Protein AF-A0A8U8BU74-F1 (afdb_monomer_lite)

Foldseek 3Di:
DDDDDDDPDPDPPPPPDPPDPDDDDDDPPVCVVVVVVDDDPADDDDDDPDPPDPVNDDAADPPHDPDQKDQDADSNRHFQWDFDQDPNDTFTWHARMDGDPCVPPDQPDDPDDDDTGTDDPPPDD

Secondary structure (DSSP, 8-state):
-------------------PPPP----SGGGHHHHTTSPPSSPPP---SSSS-TT---PPPSSPP--SEEEPPPTTSS--EEEEEETTEEEEEE--EEE-SSSSTT------SSS-EE-PPP---

Radius of gyration: 35.86 Å; chains: 1; bounding box: 50×33×124 Å

Sequence (125 aa):
TGGGPEGMGIFGIFLGSPQTPPRYEESTAEFGFVERLLPPSRIPDPPHPKYPTPSGWSPPADPPPDLPYLVRRSRLHNLPVCAGLRQGRRLPELRRIHGDIWVSGGLRGGSGGLGGLLLTPPLCP

pLDDT: mean 73.24, std 18.2, range [29.38, 89.69]

InterPro domains:
  IPR007740 Large ribosomal subunit protein mL49 [PTHR13477] (22-102)

Organism: Geospiza parvula (NCBI:txid87175)

Structure (mmCIF, N/CA/C/O backbone):
data_AF-A0A8U8BU74-F1
#
_entry.id   AF-A0A8U8BU74-F1
#
loop_
_atom_site.group_PDB
_atom_site.id
_atom_site.type_symbol
_atom_site.label_atom_id
_atom_site.label_alt_id
_atom_site.label_comp_id
_atom_site.label_asym_id
_atom_site.label_entity_id
_atom_site.label_seq_id
_atom_site.pdbx_PDB_ins_code
_atom_site.Cartn_x
_atom_site.Cartn_y
_atom_site.Cartn_z
_atom_site.occupancy
_atom_site.B_iso_or_equiv
_atom_site.auth_seq_id
_atom_site.auth_comp_id
_atom_site.auth_asym_id
_atom_site.auth_atom_id
_atom_site.pdbx_PDB_model_num
ATOM 1 N N . THR A 1 1 ? -7.415 12.095 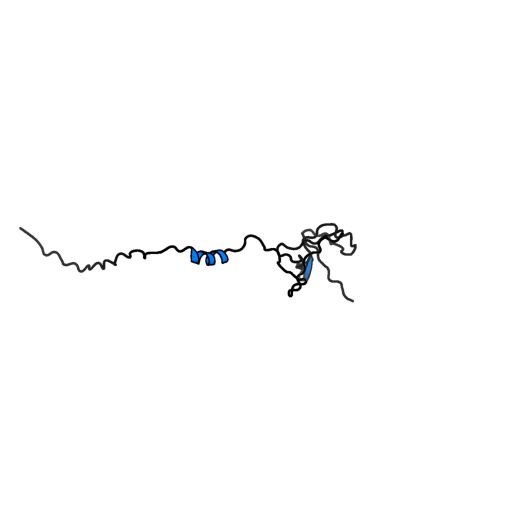98.220 1.00 45.84 1 THR A N 1
ATOM 2 C CA . THR A 1 1 ? -7.367 11.079 97.150 1.00 45.84 1 THR A CA 1
ATOM 3 C C . THR A 1 1 ? -8.208 11.588 95.996 1.00 45.84 1 THR A C 1
ATOM 5 O O . THR A 1 1 ? -9.360 11.899 96.255 1.00 45.84 1 THR A O 1
ATOM 8 N N . GLY A 1 2 ? -7.626 11.707 94.791 1.00 42.78 2 GLY A N 1
ATOM 9 C CA . GLY A 1 2 ? -8.278 12.100 93.519 1.00 42.78 2 GLY A CA 1
ATOM 10 C C . GLY A 1 2 ? -8.522 13.607 93.364 1.00 42.78 2 GLY A C 1
ATOM 11 O O . GLY A 1 2 ? -8.943 14.242 94.318 1.00 42.78 2 GLY A O 1
ATOM 12 N N . GLY A 1 3 ? -8.279 14.280 92.241 1.00 41.66 3 GLY A N 1
ATOM 13 C CA . GLY A 1 3 ? -7.882 13.925 90.870 1.00 41.66 3 GLY A CA 1
ATOM 14 C C . GLY A 1 3 ? -8.159 15.187 90.026 1.00 41.66 3 GLY A C 1
ATOM 15 O O . GLY A 1 3 ? -9.170 15.840 90.271 1.00 41.66 3 GLY A O 1
ATOM 16 N N . GLY A 1 4 ? -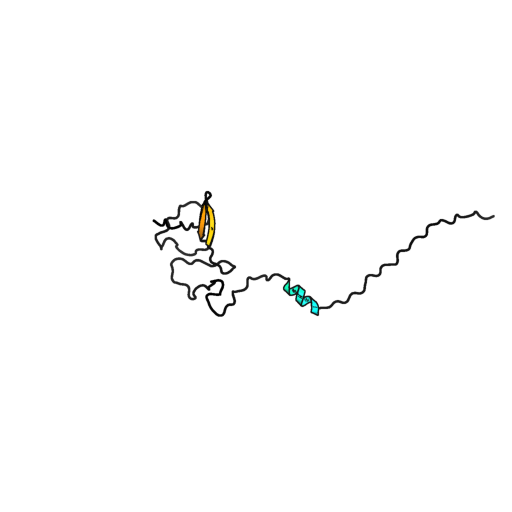7.219 15.620 89.180 1.00 45.66 4 GLY A N 1
ATOM 17 C CA . GLY A 1 4 ? -7.175 16.971 88.591 1.00 45.66 4 GLY A CA 1
ATOM 18 C C . GLY A 1 4 ? -8.215 17.272 87.494 1.00 45.66 4 GLY A C 1
ATOM 19 O O . GLY A 1 4 ? -8.938 16.381 87.059 1.00 45.66 4 GLY A O 1
ATOM 20 N N . PRO A 1 5 ? -8.308 18.535 87.030 1.00 54.03 5 PRO A N 1
ATOM 21 C CA . PRO A 1 5 ? -9.126 18.888 85.874 1.00 54.03 5 PRO A CA 1
ATOM 22 C C . PRO A 1 5 ? -8.363 18.609 84.568 1.00 54.03 5 PRO A C 1
ATOM 24 O O . PRO A 1 5 ? -7.493 19.375 84.155 1.00 54.03 5 PRO A O 1
ATOM 27 N N . GLU A 1 6 ? -8.700 17.495 83.921 1.00 50.75 6 GLU A N 1
ATOM 28 C CA . GLU A 1 6 ? -8.236 17.130 82.580 1.00 50.75 6 GLU A CA 1
ATOM 29 C C . GLU A 1 6 ? -8.836 18.115 81.555 1.00 50.75 6 GLU A C 1
ATOM 31 O O . GLU A 1 6 ? -10.055 18.282 81.466 1.00 50.75 6 GLU A O 1
ATOM 36 N N . GLY A 1 7 ? -7.983 18.803 80.795 1.00 51.09 7 GLY A N 1
ATOM 37 C CA . GLY A 1 7 ? -8.397 19.805 79.815 1.00 51.09 7 GLY A CA 1
ATOM 38 C C . GLY A 1 7 ? -9.284 19.231 78.705 1.00 51.09 7 GLY A C 1
ATOM 39 O O . GLY A 1 7 ? -8.946 18.238 78.064 1.00 51.09 7 GLY A O 1
ATOM 40 N N . MET A 1 8 ? -10.402 19.905 78.425 1.00 49.28 8 MET A N 1
ATOM 41 C CA . MET A 1 8 ? -11.209 19.672 77.225 1.00 49.28 8 MET A CA 1
ATOM 42 C C . MET A 1 8 ? -10.453 20.183 75.994 1.00 49.28 8 MET A C 1
ATOM 44 O O . MET A 1 8 ? -10.548 21.345 75.601 1.00 49.28 8 MET A O 1
ATOM 48 N N . GLY A 1 9 ? -9.666 19.287 75.400 1.00 50.16 9 GLY A N 1
ATOM 49 C CA . GLY A 1 9 ? -9.046 19.471 74.098 1.00 50.16 9 GLY A CA 1
ATOM 50 C C . GLY A 1 9 ? -10.099 19.529 72.992 1.00 50.16 9 GLY A C 1
ATOM 51 O O . GLY A 1 9 ? -10.711 18.530 72.628 1.00 50.16 9 GLY A O 1
ATOM 52 N N . ILE A 1 10 ? -10.262 20.723 72.435 1.00 57.09 10 ILE A N 1
ATOM 53 C CA . ILE A 1 10 ? -10.848 21.033 71.126 1.00 57.09 10 ILE A CA 1
ATOM 54 C C . ILE A 1 10 ? -10.021 20.371 70.010 1.00 57.09 10 ILE A C 1
ATOM 56 O O . ILE A 1 10 ? -9.250 21.019 69.314 1.00 57.09 10 ILE A O 1
ATOM 60 N N . PHE A 1 11 ? -10.175 19.064 69.827 1.00 46.50 11 PHE A N 1
ATOM 61 C CA . PHE A 1 11 ? -9.791 18.381 68.591 1.00 46.50 11 PHE A CA 1
ATOM 62 C C . PHE A 1 11 ? -10.999 17.604 68.084 1.00 46.50 11 PHE A C 1
ATOM 64 O O . PHE A 1 11 ? -11.096 16.385 68.205 1.00 46.50 11 PHE A O 1
ATOM 71 N N . GLY A 1 12 ? -11.954 18.348 67.521 1.00 51.00 12 GLY A N 1
ATOM 72 C CA . GLY A 1 12 ? -12.969 17.786 66.643 1.00 51.00 12 GLY A CA 1
ATOM 73 C C . GLY A 1 12 ? -12.278 17.239 65.401 1.00 51.00 12 GLY A C 1
ATOM 74 O O . GLY A 1 12 ? -12.069 17.960 64.429 1.00 51.00 12 GLY A O 1
ATOM 75 N N . ILE A 1 13 ? -11.876 15.971 65.455 1.00 57.72 13 ILE A N 1
ATOM 76 C CA . ILE A 1 13 ? -11.438 15.225 64.283 1.00 57.72 13 ILE A CA 1
ATOM 77 C C . ILE A 1 13 ? -12.674 15.122 63.390 1.00 57.72 13 ILE A C 1
ATOM 79 O O . ILE A 1 13 ? -13.619 14.399 63.705 1.00 57.72 13 ILE A O 1
ATOM 83 N N . PHE A 1 14 ? -12.693 15.889 62.300 1.00 55.03 14 PHE A N 1
ATOM 84 C CA . PHE A 1 14 ? -13.629 15.688 61.201 1.00 55.03 14 PHE A CA 1
ATOM 85 C C . PHE A 1 14 ? -13.309 14.299 60.632 1.00 55.03 14 PHE A C 1
ATOM 87 O O . PHE A 1 14 ? -12.423 14.144 59.793 1.00 55.03 14 PHE A O 1
ATOM 94 N N . LEU A 1 15 ? -13.955 13.262 61.172 1.00 58.38 15 LEU A N 1
ATOM 95 C CA . LEU A 1 15 ? -13.945 11.921 60.605 1.00 58.38 15 LEU A CA 1
ATOM 96 C C . LEU A 1 15 ? -14.615 12.042 59.238 1.00 58.38 15 LEU A C 1
ATOM 98 O O . LEU A 1 15 ? -15.840 12.018 59.123 1.00 58.38 15 LEU A O 1
ATOM 102 N N . GLY A 1 16 ? -13.797 12.273 58.209 1.00 60.56 16 GLY A N 1
ATOM 103 C CA . GLY A 1 16 ? -14.230 12.239 56.824 1.00 60.56 16 GLY A CA 1
ATOM 104 C C . GLY A 1 16 ? -14.991 10.940 56.597 1.00 60.56 16 GLY A C 1
ATOM 105 O O . GLY A 1 16 ? -14.490 9.865 56.924 1.00 60.56 16 GLY A O 1
ATOM 106 N N . SER A 1 17 ? -16.224 11.060 56.101 1.00 65.19 17 SER A N 1
ATOM 107 C CA . SER A 1 17 ? -17.073 9.915 55.776 1.00 65.19 17 SER A CA 1
ATOM 108 C C . SER A 1 17 ? -16.261 8.877 54.989 1.00 65.19 17 SER A C 1
ATOM 110 O O . SER A 1 17 ? -15.582 9.280 54.032 1.00 65.19 17 SER A O 1
ATOM 112 N N . PRO A 1 18 ? -16.288 7.580 55.364 1.00 65.06 18 PRO A N 1
ATOM 113 C CA . PRO A 1 18 ? -15.613 6.544 54.600 1.00 65.06 18 PRO A CA 1
ATOM 114 C C . PRO A 1 18 ? -16.204 6.553 53.193 1.00 65.06 18 PRO A C 1
ATOM 116 O O . PRO A 1 18 ? -17.365 6.202 52.985 1.00 65.06 18 PRO A O 1
ATOM 119 N N . GLN A 1 19 ? -15.412 7.022 52.230 1.00 70.94 19 GLN A N 1
ATOM 120 C CA . GLN A 1 19 ? -15.798 7.026 50.828 1.00 70.94 19 GLN A CA 1
ATOM 121 C C . GLN A 1 19 ? -15.863 5.563 50.394 1.00 70.94 19 GLN A C 1
ATOM 123 O O . GLN A 1 19 ? -14.840 4.927 50.139 1.00 70.94 19 GLN A O 1
ATOM 128 N N . THR A 1 20 ? -17.067 4.996 50.400 1.00 78.38 20 THR A N 1
ATOM 129 C CA . THR A 1 20 ? -17.302 3.683 49.811 1.00 78.38 20 THR A CA 1
ATOM 130 C C . THR A 1 20 ? -17.148 3.832 48.302 1.00 78.38 20 THR A C 1
ATOM 132 O O . THR A 1 20 ? -17.690 4.782 47.729 1.00 78.38 20 THR A O 1
ATOM 135 N N . PRO A 1 21 ? -16.370 2.958 47.641 1.00 81.56 21 PRO A N 1
ATOM 136 C CA . PRO A 1 21 ? -16.256 3.020 46.196 1.00 81.56 21 PRO A CA 1
ATOM 137 C C . PRO A 1 21 ? -17.655 2.847 45.585 1.00 81.56 21 PRO A C 1
ATOM 139 O O . PRO A 1 21 ? -18.433 2.017 46.070 1.00 81.56 21 PRO A O 1
ATOM 142 N N . PRO A 1 22 ? -18.005 3.636 44.556 1.00 84.81 22 PRO A N 1
ATOM 143 C CA . PRO A 1 22 ? -19.307 3.527 43.923 1.00 84.81 22 PRO A CA 1
ATOM 144 C C . PRO A 1 22 ? -19.490 2.129 43.327 1.00 84.81 22 PRO A C 1
ATOM 146 O O . PRO A 1 22 ? -18.546 1.512 42.827 1.00 84.81 22 PRO A O 1
ATOM 149 N N . ARG A 1 23 ? -20.728 1.633 43.370 1.00 86.62 23 ARG A N 1
ATOM 150 C CA . ARG A 1 23 ? -21.107 0.386 42.703 1.00 86.62 23 ARG A CA 1
ATOM 151 C C . ARG A 1 23 ? -20.974 0.574 41.190 1.00 86.62 23 ARG A C 1
ATOM 153 O O . ARG A 1 23 ? -21.473 1.561 40.657 1.00 86.62 23 ARG A O 1
ATOM 160 N N . TYR A 1 24 ? -20.332 -0.375 40.518 1.00 86.94 24 TYR A N 1
ATOM 161 C CA . TYR A 1 24 ? -20.256 -0.434 39.060 1.00 86.94 24 TYR A CA 1
ATOM 162 C C . TYR A 1 24 ? -21.030 -1.651 38.540 1.00 86.94 24 TYR A C 1
ATOM 164 O O . TYR A 1 24 ? -21.235 -2.623 39.269 1.00 86.94 24 TYR A O 1
ATOM 172 N N . GLU A 1 25 ? -21.469 -1.574 37.287 1.00 86.69 25 GLU A N 1
ATOM 173 C CA . GLU A 1 25 ? -22.041 -2.690 36.534 1.00 86.69 25 GLU A CA 1
ATOM 174 C C . GLU A 1 25 ? -21.253 -2.823 35.230 1.00 86.69 25 GLU A C 1
ATOM 176 O O . GLU A 1 25 ? -20.935 -1.824 34.583 1.00 86.69 25 GLU A O 1
ATOM 181 N N . GLU A 1 26 ? -20.870 -4.049 34.884 1.00 85.94 26 GLU A N 1
ATOM 182 C CA . GLU A 1 26 ? -20.098 -4.335 33.677 1.00 85.94 26 GLU A CA 1
ATOM 183 C C . GLU A 1 26 ? -21.055 -4.695 32.536 1.00 85.94 26 GLU A C 1
ATOM 185 O O . GLU A 1 26 ? -21.786 -5.683 32.622 1.00 85.94 26 GLU A O 1
ATOM 190 N N . SER A 1 27 ? -21.035 -3.911 31.456 1.00 86.25 27 SER A N 1
ATOM 191 C CA . SER A 1 27 ? -21.844 -4.152 30.255 1.00 86.25 27 SER A CA 1
ATOM 192 C C . SER A 1 27 ? -20.948 -4.461 29.056 1.00 86.25 27 SER A C 1
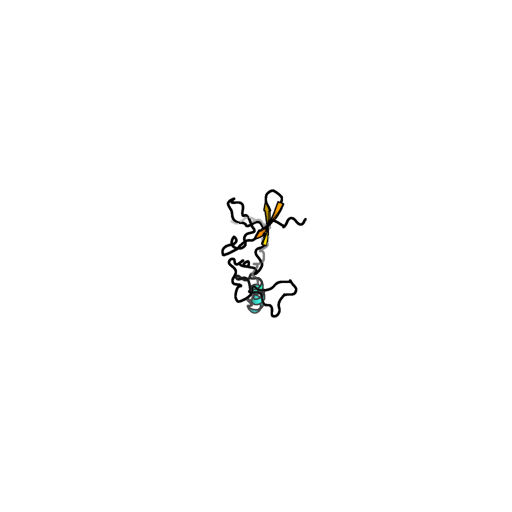ATOM 194 O O . SER A 1 27 ? -19.994 -3.740 28.767 1.00 86.25 27 SER A O 1
ATOM 196 N N . THR A 1 28 ? -21.246 -5.545 28.334 1.00 86.12 28 THR A N 1
ATOM 197 C CA . THR A 1 28 ? -20.478 -5.966 27.145 1.00 86.12 28 THR A CA 1
ATOM 198 C C . THR A 1 28 ? -21.005 -5.341 25.845 1.00 86.12 28 THR A C 1
ATOM 200 O O . THR A 1 28 ? -20.278 -5.280 24.857 1.00 86.12 28 THR A O 1
ATOM 203 N N . ALA A 1 29 ? -22.253 -4.856 25.820 1.00 85.44 29 ALA A N 1
ATOM 204 C CA . ALA A 1 29 ? -22.904 -4.356 24.604 1.00 85.44 29 ALA A CA 1
ATOM 205 C C . ALA A 1 29 ? -22.211 -3.107 24.026 1.00 85.44 29 ALA A C 1
ATOM 207 O O . ALA A 1 29 ? -22.054 -2.972 22.812 1.00 85.44 29 ALA A O 1
ATOM 208 N N . GLU A 1 30 ? -21.735 -2.218 24.893 1.00 86.94 30 GLU A N 1
ATOM 209 C CA . GLU A 1 30 ? -21.053 -0.977 24.530 1.00 86.94 30 GLU A CA 1
ATOM 210 C C . GLU A 1 30 ? -19.594 -1.212 24.108 1.00 86.94 30 GLU A C 1
ATOM 212 O O . GLU A 1 30 ? -18.971 -0.348 23.485 1.00 86.94 30 GLU A O 1
ATOM 217 N N . PHE A 1 31 ? -19.039 -2.396 24.383 1.00 87.62 31 PHE A N 1
ATOM 218 C CA . PHE A 1 31 ? -17.647 -2.703 24.065 1.00 87.62 31 PHE A CA 1
ATOM 219 C C . PHE A 1 31 ? -17.383 -2.784 22.551 1.00 87.62 31 PHE A C 1
ATOM 221 O O . PHE A 1 31 ? -16.275 -2.495 22.100 1.00 87.62 31 PHE A O 1
ATOM 228 N N . GLY A 1 32 ? -18.410 -3.043 21.731 1.00 88.50 32 GLY A N 1
ATOM 229 C CA . GLY A 1 32 ? -18.287 -3.044 20.267 1.00 88.50 32 GLY A CA 1
ATOM 230 C C . GLY A 1 32 ? -17.860 -1.694 19.663 1.00 88.50 32 GLY A C 1
ATOM 231 O O . GLY A 1 32 ? -17.350 -1.648 18.542 1.00 88.50 32 GLY A O 1
ATOM 232 N N . PHE A 1 33 ? -18.021 -0.578 20.387 1.00 87.44 33 PHE A N 1
ATOM 233 C CA . PHE A 1 33 ? -17.487 0.723 19.964 1.00 87.44 33 PHE A CA 1
ATOM 234 C C . PHE A 1 33 ? -15.978 0.842 20.200 1.00 87.44 33 PHE A C 1
ATOM 236 O O . PHE A 1 33 ? -15.297 1.521 19.431 1.00 87.44 33 PHE A O 1
ATOM 243 N N . VAL A 1 34 ? -15.450 0.156 21.216 1.00 89.12 34 VAL A N 1
ATOM 244 C CA . VAL A 1 34 ? -14.016 0.129 21.535 1.00 89.12 34 VAL A CA 1
ATOM 245 C C . VAL A 1 34 ? -13.253 -0.674 20.485 1.00 89.12 34 VAL A C 1
ATOM 247 O O . VAL A 1 34 ? -12.189 -0.251 20.042 1.00 89.12 34 VAL A O 1
ATOM 250 N N . GLU A 1 35 ? -13.825 -1.778 20.003 1.00 87.88 35 GLU A N 1
ATOM 251 C CA . GLU A 1 35 ? -13.206 -2.615 18.967 1.00 87.88 35 GLU A CA 1
ATOM 252 C C . GLU A 1 35 ? -12.933 -1.849 17.664 1.00 87.88 35 GLU A C 1
ATOM 254 O O . GLU A 1 35 ? -11.926 -2.089 17.001 1.00 87.88 35 GLU A O 1
ATOM 259 N N . ARG A 1 36 ? -13.777 -0.868 17.317 1.00 89.19 36 ARG A N 1
ATOM 260 C CA . ARG A 1 36 ? -13.592 -0.018 16.125 1.00 89.19 36 ARG A CA 1
ATOM 261 C C . ARG A 1 36 ? -12.425 0.960 16.250 1.00 89.19 36 ARG A C 1
ATOM 263 O O . ARG A 1 36 ? -11.962 1.473 15.235 1.00 89.19 36 ARG A O 1
ATOM 270 N N . LEU A 1 37 ? -11.975 1.243 17.472 1.00 89.69 37 LEU A N 1
ATOM 271 C CA . LEU A 1 37 ? -10.808 2.091 17.721 1.00 89.69 37 LEU A CA 1
ATOM 272 C C . LEU A 1 37 ? -9.498 1.329 17.514 1.00 89.69 37 LEU A C 1
ATOM 274 O O . LEU A 1 37 ? -8.448 1.952 17.350 1.00 89.69 37 LEU A O 1
ATOM 278 N N . LEU A 1 38 ? -9.542 -0.006 17.521 1.00 89.50 38 LEU A N 1
ATOM 279 C CA . LEU A 1 38 ? -8.356 -0.818 17.307 1.00 89.50 38 LEU A CA 1
ATOM 280 C C . LEU A 1 38 ? -7.916 -0.708 15.840 1.00 89.50 38 LEU A C 1
ATOM 282 O O . LEU A 1 38 ? -8.710 -0.963 14.930 1.00 89.50 38 LEU A O 1
ATOM 286 N N . PRO A 1 39 ? -6.650 -0.340 15.574 1.00 89.31 39 PRO A N 1
ATOM 287 C CA . PRO A 1 39 ? -6.168 -0.242 14.209 1.00 89.31 39 PRO A CA 1
ATOM 288 C C . PRO A 1 39 ? -6.108 -1.637 13.564 1.00 89.31 39 PRO A C 1
ATOM 290 O O . PRO A 1 39 ? -5.649 -2.594 14.197 1.00 89.31 39 PRO A O 1
ATOM 293 N N . PRO A 1 40 ? -6.505 -1.778 12.288 1.00 86.19 40 PRO A N 1
ATOM 294 C CA . PRO A 1 40 ? -6.372 -3.041 11.578 1.00 86.19 40 PRO A CA 1
ATOM 295 C C . PRO A 1 40 ? -4.892 -3.402 11.402 1.00 86.19 40 PRO A C 1
ATOM 297 O O . PRO A 1 40 ? -4.070 -2.583 10.988 1.00 86.19 40 PRO A O 1
ATOM 300 N N . SER A 1 41 ? -4.543 -4.657 11.682 1.00 85.06 41 SER A N 1
ATOM 301 C CA . SER A 1 41 ? -3.160 -5.153 11.589 1.00 85.06 41 SER A CA 1
ATOM 302 C C . SER A 1 41 ? -2.677 -5.328 10.143 1.00 85.06 41 SER A C 1
ATOM 304 O O . SER A 1 41 ? -1.483 -5.206 9.839 1.00 85.06 41 SER A O 1
ATOM 306 N N . ARG A 1 42 ? -3.608 -5.604 9.223 1.00 86.81 42 ARG A N 1
ATOM 307 C CA . ARG A 1 42 ? -3.355 -5.838 7.800 1.00 86.81 42 ARG A CA 1
ATOM 308 C C . ARG A 1 42 ? -3.954 -4.711 6.963 1.00 86.81 42 ARG A C 1
ATOM 310 O O . ARG A 1 42 ? -5.035 -4.215 7.254 1.00 86.81 42 ARG A O 1
ATOM 317 N N . ILE A 1 43 ? -3.235 -4.328 5.907 1.00 86.00 43 ILE A N 1
ATOM 318 C CA . ILE A 1 43 ? -3.737 -3.346 4.941 1.00 86.00 43 ILE A CA 1
ATOM 319 C C . ILE A 1 43 ? -4.843 -4.028 4.132 1.00 86.00 43 ILE A C 1
ATOM 321 O O . ILE A 1 43 ? -4.592 -5.128 3.630 1.00 86.00 43 ILE A O 1
ATOM 325 N N . PRO A 1 44 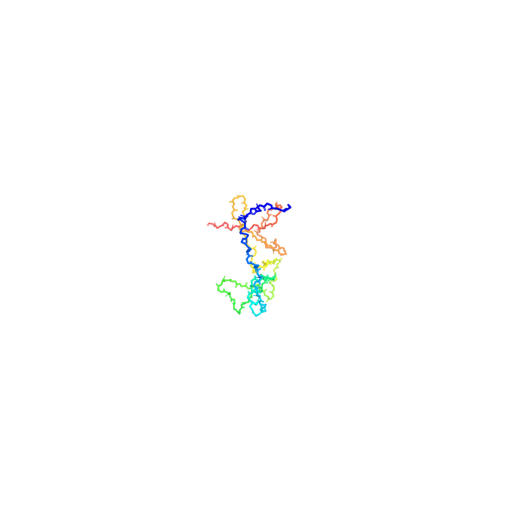? -6.043 -3.433 4.053 1.00 85.31 44 PRO A N 1
ATOM 326 C CA . PRO A 1 44 ? -7.141 -4.014 3.302 1.00 85.31 44 PRO A CA 1
ATOM 327 C C . PRO A 1 44 ? -6.837 -3.971 1.806 1.00 85.31 44 PRO A C 1
ATOM 329 O O . PRO A 1 44 ? -6.271 -2.996 1.307 1.00 85.31 44 PRO A O 1
ATOM 332 N N . ASP A 1 45 ? -7.250 -5.016 1.096 1.00 83.62 45 ASP A N 1
ATOM 333 C CA . ASP A 1 45 ? -7.216 -5.022 -0.361 1.00 83.62 45 ASP A CA 1
ATOM 334 C C . ASP A 1 45 ? -8.253 -4.017 -0.905 1.00 83.62 45 ASP A C 1
ATOM 336 O O . ASP A 1 45 ? -9.324 -3.863 -0.310 1.00 83.62 45 ASP A O 1
ATOM 340 N N . PRO A 1 46 ? -7.959 -3.304 -2.008 1.00 79.88 46 PRO A N 1
ATOM 341 C CA . PRO A 1 46 ? -8.810 -2.229 -2.515 1.00 79.88 46 PRO A CA 1
ATOM 342 C C . PRO A 1 46 ? -10.129 -2.784 -3.089 1.00 79.88 46 PRO A C 1
ATOM 344 O O . PRO A 1 46 ? -10.097 -3.470 -4.113 1.00 79.88 46 PRO A O 1
ATOM 347 N N . PRO A 1 47 ? -11.300 -2.467 -2.501 1.00 72.75 47 PRO A N 1
ATOM 348 C CA . PRO A 1 47 ? -12.577 -2.995 -2.965 1.00 72.75 47 PRO A CA 1
ATOM 349 C C . PRO A 1 47 ? -13.231 -2.016 -3.948 1.00 72.75 47 PRO A C 1
ATOM 351 O O . PRO A 1 47 ? -13.838 -1.028 -3.535 1.00 72.75 47 PRO A O 1
ATOM 354 N N . HIS A 1 48 ? -13.140 -2.274 -5.256 1.00 76.62 48 HIS A N 1
ATOM 355 C CA . HIS A 1 48 ? -13.845 -1.461 -6.255 1.00 76.62 48 HIS A CA 1
ATOM 356 C C . HIS A 1 48 ? -14.460 -2.314 -7.377 1.00 76.62 48 HIS A C 1
ATOM 358 O O . HIS A 1 48 ? -13.768 -3.158 -7.940 1.00 76.62 48 HIS A O 1
ATOM 364 N N . PRO A 1 49 ? -15.738 -2.077 -7.744 1.00 75.12 49 PRO A N 1
ATOM 365 C CA . PRO A 1 49 ? -16.412 -2.824 -8.809 1.00 75.12 49 PRO A CA 1
ATOM 366 C C . PRO A 1 49 ? -16.073 -2.324 -10.222 1.00 75.12 49 PRO A C 1
ATOM 368 O O . PRO A 1 49 ? -16.241 -3.061 -11.188 1.00 75.12 49 PRO A O 1
ATOM 371 N N . LYS A 1 50 ? -15.627 -1.067 -10.368 1.00 80.62 50 LYS A N 1
ATOM 372 C CA . LYS A 1 50 ? -15.328 -0.435 -11.660 1.00 80.62 50 LYS A CA 1
ATOM 373 C C . LYS A 1 50 ? -14.039 0.374 -11.573 1.00 80.62 50 LYS A C 1
ATOM 375 O O . LYS A 1 50 ? -13.853 1.137 -10.628 1.00 80.62 50 LYS A O 1
ATOM 380 N N . TYR A 1 51 ? -13.199 0.232 -12.595 1.00 82.44 51 TYR A N 1
ATOM 381 C CA . TYR A 1 51 ? -11.949 0.971 -12.757 1.00 82.44 51 TYR A CA 1
ATOM 382 C C . TYR A 1 51 ? -11.989 1.862 -14.012 1.00 82.44 51 TYR A C 1
ATOM 384 O O . TYR A 1 51 ? -12.662 1.496 -14.980 1.00 82.44 51 TYR A O 1
ATOM 392 N N . PRO A 1 52 ? -11.275 3.005 -14.029 1.00 83.62 52 PRO A N 1
ATOM 393 C CA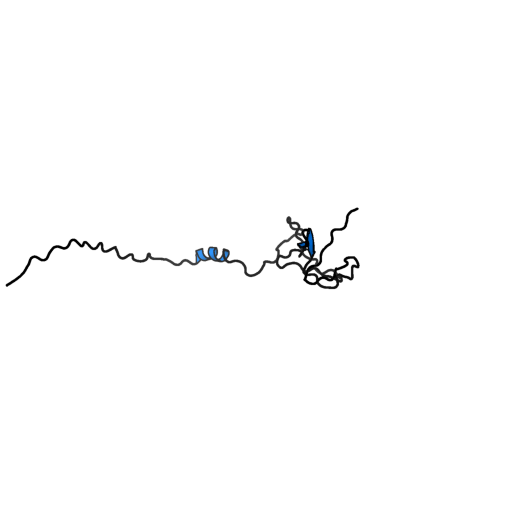 . PRO A 1 52 ? -10.560 3.605 -12.898 1.00 83.62 52 PRO A CA 1
ATOM 394 C C . PRO A 1 52 ? -11.522 4.104 -11.806 1.00 83.62 52 PRO A C 1
ATOM 396 O O . PRO A 1 52 ? -12.631 4.556 -12.093 1.00 83.62 52 PRO A O 1
ATOM 399 N N . THR A 1 53 ? -11.095 4.013 -10.545 1.00 85.12 53 THR A N 1
ATOM 400 C CA . THR A 1 53 ? -11.794 4.626 -9.402 1.00 85.12 53 THR A CA 1
ATOM 401 C C . THR A 1 53 ? -11.868 6.149 -9.625 1.00 85.12 53 THR A C 1
ATOM 403 O O . THR A 1 53 ? -10.988 6.686 -10.296 1.00 85.12 53 THR A O 1
ATOM 406 N N . PRO A 1 54 ? -12.833 6.904 -9.061 1.00 85.06 54 PRO A N 1
ATOM 407 C CA . PRO A 1 54 ? -12.836 8.376 -9.128 1.00 85.06 54 PRO A CA 1
ATOM 408 C C . PRO A 1 54 ? -11.523 9.048 -8.677 1.00 85.06 54 PRO A C 1
ATOM 410 O O . PRO A 1 54 ? -11.231 10.160 -9.098 1.00 85.06 54 PRO A O 1
ATOM 413 N N . SER A 1 55 ? -10.701 8.370 -7.869 1.00 81.81 55 SER A N 1
ATOM 414 C CA . SER A 1 55 ? -9.343 8.798 -7.499 1.00 81.81 55 SER A CA 1
ATOM 415 C C . SER A 1 55 ? -8.278 8.581 -8.589 1.00 81.81 55 SER A C 1
ATOM 417 O O . SER A 1 55 ? -7.112 8.898 -8.377 1.00 81.81 55 SER A O 1
ATOM 419 N N . GLY A 1 56 ? -8.642 7.996 -9.732 1.00 86.06 56 GLY A N 1
ATOM 420 C CA . GLY A 1 56 ? -7.728 7.607 -10.807 1.00 86.06 56 GLY A CA 1
ATOM 421 C C . GLY A 1 56 ? -6.957 6.307 -10.551 1.00 86.06 56 GLY A C 1
ATOM 422 O O . GLY A 1 56 ? -6.101 5.940 -11.352 1.00 86.06 56 GLY A O 1
ATOM 423 N N . TRP A 1 57 ? -7.235 5.593 -9.456 1.00 88.06 57 TRP A N 1
ATOM 424 C CA . TRP A 1 57 ? -6.569 4.324 -9.160 1.00 88.06 57 TRP A CA 1
ATOM 425 C C . TRP A 1 57 ? -7.086 3.189 -10.060 1.00 88.06 57 TRP A C 1
ATOM 427 O O . TRP A 1 57 ? -8.292 3.032 -10.260 1.00 88.06 57 TRP A O 1
ATOM 437 N N . SER A 1 58 ? -6.168 2.370 -10.569 1.00 85.75 58 SER A N 1
ATOM 438 C CA . SER A 1 58 ? -6.451 1.134 -11.308 1.00 85.75 58 SER A CA 1
ATOM 439 C C . SER A 1 58 ? -5.579 -0.008 -10.773 1.00 85.75 58 SER A C 1
ATOM 441 O O . SER A 1 58 ? -4.463 0.267 -10.319 1.00 85.75 58 SER A O 1
ATOM 443 N N . PRO A 1 59 ? -6.035 -1.271 -10.800 1.00 87.38 59 PRO A N 1
ATOM 444 C CA . PRO A 1 59 ? -5.224 -2.430 -10.430 1.00 87.38 59 PRO A CA 1
ATOM 445 C C . PRO A 1 59 ? -4.143 -2.727 -11.490 1.00 87.38 59 PRO A C 1
ATOM 447 O O . PRO A 1 59 ? -4.199 -2.191 -12.600 1.00 87.38 59 PRO A O 1
ATOM 450 N N . PRO A 1 60 ? -3.116 -3.534 -11.162 1.00 87.06 60 PRO A N 1
ATOM 451 C CA . PRO A 1 60 ? -2.253 -4.128 -12.184 1.00 87.06 60 PRO A CA 1
ATOM 452 C C . PRO A 1 60 ? -3.066 -5.029 -13.131 1.00 87.06 60 PRO A C 1
ATOM 454 O O . PRO A 1 60 ? -4.133 -5.512 -12.765 1.00 87.06 60 PRO A O 1
ATOM 457 N N . ALA A 1 61 ? -2.564 -5.233 -14.349 1.00 85.00 61 ALA A N 1
ATOM 458 C CA . ALA A 1 61 ? -3.155 -6.189 -15.278 1.00 85.00 61 ALA A CA 1
ATOM 459 C C . ALA A 1 61 ? -2.851 -7.624 -14.820 1.00 85.00 61 ALA A C 1
ATOM 461 O O . ALA A 1 61 ? -1.701 -7.926 -14.497 1.00 85.00 61 ALA A O 1
ATOM 462 N N . ASP A 1 62 ? -3.876 -8.475 -14.832 1.00 83.62 62 ASP A N 1
ATOM 463 C CA . ASP A 1 62 ? -3.774 -9.917 -14.618 1.00 83.62 62 ASP A CA 1
ATOM 464 C C . ASP A 1 62 ? -4.245 -10.622 -15.905 1.00 83.62 62 ASP A C 1
ATOM 466 O O . ASP A 1 62 ? -5.408 -10.453 -16.287 1.00 83.62 62 ASP A O 1
ATOM 470 N N . PRO A 1 63 ? -3.388 -11.390 -16.606 1.00 86.12 63 PRO A N 1
ATOM 471 C CA . PRO A 1 63 ? -2.015 -11.764 -16.253 1.00 86.12 63 PRO A CA 1
ATOM 472 C C . PRO A 1 63 ? -0.997 -10.612 -16.393 1.00 86.12 63 PRO A C 1
ATOM 474 O O . PRO A 1 63 ? -1.234 -9.667 -17.153 1.00 86.12 63 PRO A O 1
ATOM 477 N N . PRO A 1 64 ? 0.159 -10.697 -15.703 1.00 84.06 64 PRO A N 1
ATOM 478 C CA . PRO A 1 64 ? 1.235 -9.726 -15.861 1.00 84.06 64 PRO A CA 1
ATOM 479 C C . PRO A 1 64 ? 1.720 -9.663 -17.317 1.00 84.06 64 PRO A C 1
ATOM 481 O O . PRO A 1 64 ? 1.810 -10.704 -17.972 1.00 84.06 64 PRO A O 1
ATOM 484 N N . PRO A 1 65 ? 2.067 -8.471 -17.829 1.00 84.69 65 PRO A N 1
ATOM 485 C CA . PRO A 1 65 ? 2.630 -8.343 -19.166 1.00 84.69 65 PRO A CA 1
ATOM 486 C C . PRO A 1 65 ? 4.003 -9.024 -19.238 1.00 84.69 65 PRO A C 1
ATOM 488 O O . PRO A 1 65 ? 4.791 -8.930 -18.294 1.00 84.69 65 PRO A O 1
ATOM 491 N N . ASP A 1 66 ? 4.292 -9.669 -20.369 1.00 84.81 66 ASP A N 1
ATOM 492 C CA . ASP A 1 66 ? 5.575 -10.328 -20.640 1.00 84.81 66 ASP A CA 1
ATOM 493 C C . ASP A 1 66 ? 6.647 -9.284 -20.989 1.00 84.81 66 ASP A C 1
ATOM 495 O O . ASP A 1 66 ? 7.000 -9.050 -22.145 1.00 84.81 66 ASP A O 1
ATOM 499 N N . LEU A 1 67 ? 7.077 -8.548 -19.965 1.00 85.25 67 LEU A N 1
ATOM 500 C CA . LEU A 1 67 ? 8.119 -7.536 -20.051 1.00 85.25 67 LEU A CA 1
ATOM 501 C C . LEU A 1 67 ? 9.362 -8.006 -19.284 1.00 85.25 67 LEU A C 1
ATOM 503 O O . LEU A 1 67 ? 9.238 -8.622 -18.223 1.00 85.25 67 LEU A O 1
ATOM 507 N N . PRO A 1 68 ? 10.571 -7.651 -19.759 1.00 86.00 68 PRO A N 1
ATOM 508 C CA . PRO A 1 68 ? 11.838 -8.043 -19.131 1.00 86.00 68 PRO A CA 1
ATOM 509 C C . PRO A 1 68 ? 12.026 -7.445 -17.729 1.00 86.00 68 PRO A C 1
ATOM 511 O O . PRO A 1 68 ? 12.884 -7.897 -16.970 1.00 86.00 68 PRO A O 1
ATOM 514 N N . TYR A 1 69 ? 11.219 -6.441 -17.376 1.00 85.38 69 TYR A N 1
ATOM 515 C CA . TYR A 1 69 ? 11.152 -5.857 -16.048 1.00 85.38 69 TYR A CA 1
ATOM 516 C C . TYR A 1 69 ? 9.701 -5.729 -15.572 1.00 85.38 69 TYR A C 1
ATOM 518 O O . TYR A 1 69 ? 8.774 -5.480 -16.341 1.00 85.38 69 TYR A O 1
ATOM 526 N N . LEU A 1 70 ? 9.520 -5.830 -14.258 1.00 87.00 70 LEU A N 1
ATOM 527 C CA . LEU A 1 70 ? 8.244 -5.688 -13.571 1.00 87.00 70 LEU A CA 1
ATOM 528 C C . LEU A 1 70 ? 8.397 -4.721 -12.396 1.00 87.00 70 LEU A C 1
ATOM 530 O O . LEU A 1 70 ? 9.231 -4.913 -11.509 1.00 87.00 70 LEU A O 1
ATOM 534 N N . VAL A 1 71 ? 7.552 -3.694 -12.344 1.00 88.81 71 VAL A N 1
ATOM 535 C CA . VAL A 1 71 ? 7.506 -2.758 -11.213 1.00 88.81 71 VAL A CA 1
ATOM 536 C C . VAL A 1 71 ? 6.453 -3.226 -10.216 1.00 88.81 71 VAL A C 1
ATOM 538 O O . VAL A 1 71 ? 5.254 -3.171 -10.490 1.00 88.81 71 VAL A O 1
ATOM 541 N N . ARG A 1 72 ? 6.880 -3.661 -9.026 1.00 87.81 72 ARG A N 1
ATOM 542 C CA . ARG A 1 72 ? 5.942 -4.088 -7.978 1.00 87.81 72 ARG A CA 1
ATOM 543 C C . ARG A 1 72 ? 5.355 -2.885 -7.247 1.00 87.81 72 ARG A C 1
ATOM 545 O O . ARG A 1 72 ? 6.072 -1.964 -6.856 1.00 87.81 72 ARG A O 1
ATOM 552 N N . ARG A 1 73 ? 4.048 -2.930 -6.980 1.00 88.88 73 ARG A N 1
ATOM 553 C CA . ARG A 1 73 ? 3.365 -1.893 -6.198 1.00 88.88 73 ARG A CA 1
ATOM 554 C C . ARG A 1 73 ? 3.814 -1.868 -4.734 1.00 88.88 73 ARG A C 1
ATOM 556 O O . ARG A 1 73 ? 4.402 -2.814 -4.196 1.00 88.88 73 ARG A O 1
ATOM 563 N N . SER A 1 74 ? 3.568 -0.734 -4.087 1.00 89.06 74 SER A N 1
ATOM 564 C CA . SER A 1 74 ? 3.799 -0.561 -2.659 1.00 89.06 74 SER A CA 1
ATOM 565 C C . SER A 1 74 ? 2.817 -1.399 -1.824 1.00 89.06 74 SER A C 1
ATOM 567 O O . SER A 1 74 ? 1.840 -1.930 -2.347 1.00 89.06 74 SER A O 1
ATOM 569 N N . ARG A 1 75 ? 3.045 -1.493 -0.504 1.00 87.38 75 ARG A N 1
ATOM 570 C CA . ARG A 1 75 ? 2.095 -2.150 0.421 1.00 87.38 75 ARG A CA 1
ATOM 571 C C . ARG A 1 75 ? 0.718 -1.461 0.417 1.00 87.38 75 ARG A C 1
ATOM 573 O O . ARG A 1 75 ? -0.264 -2.086 0.769 1.00 87.38 75 ARG A O 1
ATOM 580 N N . LEU A 1 76 ? 0.669 -0.191 0.004 1.00 88.00 76 LEU A N 1
ATOM 581 C CA . LEU A 1 76 ? -0.540 0.627 -0.139 1.00 88.00 76 LEU A CA 1
ATOM 582 C C . LEU A 1 76 ? -1.133 0.563 -1.560 1.00 88.00 76 LEU A C 1
ATOM 584 O O . LEU A 1 76 ? -1.873 1.452 -1.957 1.00 88.00 76 LEU A O 1
ATOM 588 N N . HIS A 1 77 ? -0.750 -0.434 -2.363 1.00 87.00 77 HIS A N 1
ATOM 589 C CA . HIS A 1 77 ? -1.208 -0.633 -3.743 1.00 87.00 77 HIS A CA 1
ATOM 590 C C . HIS A 1 77 ? -0.953 0.545 -4.706 1.00 87.00 77 HIS A C 1
ATOM 592 O O . HIS A 1 77 ? -1.581 0.636 -5.764 1.00 87.00 77 HIS A O 1
ATOM 598 N N . ASN A 1 78 ? 0.013 1.413 -4.392 1.00 88.12 78 ASN A N 1
ATOM 599 C CA . ASN A 1 78 ? 0.419 2.544 -5.233 1.00 88.12 78 ASN A CA 1
ATOM 600 C C . ASN A 1 78 ? 1.705 2.242 -6.009 1.00 88.12 78 ASN A C 1
ATOM 602 O O . ASN A 1 78 ? 2.502 1.389 -5.603 1.00 88.12 78 ASN A O 1
ATOM 606 N N . LEU A 1 79 ? 1.932 2.959 -7.112 1.00 89.31 79 LEU A N 1
ATOM 607 C CA . LEU A 1 79 ? 3.202 2.884 -7.831 1.00 89.31 79 LEU A CA 1
ATOM 608 C C . LEU A 1 79 ? 4.330 3.499 -6.981 1.00 89.31 79 LEU A C 1
ATOM 610 O O . LEU A 1 79 ? 4.144 4.568 -6.399 1.00 89.31 79 LEU A O 1
ATOM 614 N N . PRO A 1 80 ? 5.500 2.847 -6.885 1.00 87.38 80 PRO A N 1
ATOM 615 C CA . PRO A 1 80 ? 6.615 3.295 -6.053 1.00 87.38 80 PRO A CA 1
ATOM 616 C C . PRO A 1 80 ? 7.459 4.381 -6.751 1.00 87.38 80 PRO A C 1
ATOM 618 O O . PRO A 1 80 ? 8.675 4.233 -6.884 1.00 87.38 80 PRO A O 1
ATOM 621 N N . VAL A 1 81 ? 6.811 5.453 -7.214 1.00 89.00 81 VAL A N 1
ATOM 622 C CA . VAL A 1 81 ? 7.463 6.642 -7.781 1.00 89.00 81 VAL A CA 1
ATOM 623 C C . VAL A 1 81 ? 7.502 7.709 -6.696 1.00 89.00 81 VAL A C 1
ATOM 625 O O . VAL A 1 81 ? 6.460 8.205 -6.269 1.00 89.00 81 VAL A O 1
ATOM 628 N N . CYS A 1 82 ? 8.693 8.054 -6.221 1.00 84.25 82 CYS A N 1
ATOM 629 C CA . CYS A 1 82 ? 8.872 9.088 -5.206 1.00 84.25 82 CYS A CA 1
ATOM 630 C C . CYS A 1 82 ? 9.759 10.208 -5.748 1.00 84.25 82 CYS A C 1
ATOM 632 O O . CYS A 1 82 ? 10.656 9.961 -6.544 1.00 84.25 82 CYS A O 1
ATOM 634 N N . ALA A 1 83 ? 9.546 11.445 -5.301 1.00 86.94 83 ALA A N 1
ATOM 635 C CA . ALA A 1 83 ? 10.497 12.519 -5.567 1.00 86.94 83 ALA A CA 1
ATOM 636 C C . ALA A 1 83 ? 11.705 12.363 -4.628 1.00 86.94 83 ALA A C 1
ATOM 638 O O . ALA A 1 83 ? 11.572 12.516 -3.414 1.00 86.94 83 ALA A O 1
ATOM 639 N N . GLY A 1 84 ? 12.873 12.050 -5.180 1.00 84.38 84 GLY A N 1
ATOM 640 C CA . GLY A 1 84 ? 14.145 12.046 -4.467 1.00 84.38 84 GLY A CA 1
ATOM 641 C C . GLY A 1 84 ? 14.824 13.411 -4.556 1.00 84.38 84 GLY A C 1
ATOM 642 O O . GLY A 1 84 ? 14.759 14.078 -5.586 1.00 84.38 84 GLY A O 1
ATOM 643 N N . LEU A 1 85 ? 15.496 13.841 -3.489 1.00 87.12 85 LEU A N 1
ATOM 644 C CA . LEU A 1 85 ? 16.346 15.031 -3.520 1.00 87.12 85 LEU A CA 1
ATOM 645 C C . LEU A 1 85 ? 17.795 14.591 -3.737 1.00 87.12 85 LEU A C 1
ATOM 647 O O . LEU A 1 85 ? 18.371 13.908 -2.893 1.00 87.12 85 LEU A O 1
ATOM 651 N N . ARG A 1 86 ? 18.396 14.984 -4.859 1.00 84.00 86 ARG A N 1
ATOM 652 C CA . ARG A 1 86 ? 19.815 14.742 -5.147 1.00 84.00 86 ARG A CA 1
ATOM 653 C C . ARG A 1 86 ? 20.492 16.038 -5.550 1.00 84.00 86 ARG A C 1
ATOM 655 O O . ARG A 1 86 ? 20.036 16.698 -6.476 1.00 84.00 86 ARG A O 1
ATOM 662 N N . GLN A 1 87 ? 21.580 16.389 -4.858 1.00 86.25 87 GLN A N 1
ATOM 663 C CA . GLN A 1 87 ? 22.388 17.585 -5.152 1.00 86.25 87 GLN A CA 1
ATOM 664 C C . GLN A 1 87 ? 21.528 18.861 -5.289 1.00 86.25 87 GLN A C 1
ATOM 666 O O . GLN A 1 87 ? 21.675 19.629 -6.233 1.00 86.25 87 GLN A O 1
ATOM 671 N N . GLY A 1 88 ? 20.554 19.044 -4.389 1.00 88.94 88 GLY A N 1
ATOM 672 C CA . GLY A 1 88 ? 19.635 20.191 -4.412 1.00 88.94 88 GLY A CA 1
ATOM 673 C C . GLY A 1 88 ? 18.519 20.133 -5.466 1.00 88.94 88 GLY A C 1
ATOM 674 O O . GLY A 1 88 ? 17.677 21.025 -5.499 1.00 88.94 88 GLY A O 1
ATOM 675 N N . ARG A 1 89 ? 18.451 19.086 -6.299 1.00 86.44 89 ARG A N 1
ATOM 676 C CA . ARG A 1 89 ? 17.427 18.909 -7.343 1.00 86.44 89 ARG A CA 1
ATOM 677 C C . ARG A 1 89 ? 16.438 17.807 -6.971 1.00 86.44 89 ARG A C 1
ATOM 679 O O . ARG A 1 89 ? 16.838 16.740 -6.504 1.00 86.44 89 ARG A O 1
ATOM 686 N N . ARG A 1 90 ? 15.143 18.048 -7.201 1.00 87.31 90 ARG A N 1
ATOM 687 C CA . ARG A 1 90 ? 14.092 17.027 -7.063 1.00 87.31 90 ARG A CA 1
ATOM 688 C C . ARG A 1 90 ? 14.045 16.192 -8.339 1.00 87.31 90 ARG A C 1
ATOM 690 O O . ARG A 1 90 ? 13.732 16.722 -9.400 1.00 87.31 90 ARG A O 1
ATOM 697 N N . LEU A 1 91 ? 14.374 14.911 -8.235 1.00 88.50 91 LEU A N 1
ATOM 698 C CA . LEU A 1 91 ? 14.369 13.958 -9.340 1.00 88.50 91 LEU A CA 1
ATOM 699 C C . LEU A 1 91 ? 13.390 12.820 -9.028 1.00 88.50 91 LEU A C 1
ATOM 701 O O . LEU A 1 91 ? 13.391 12.326 -7.899 1.00 88.50 91 LEU A O 1
ATOM 705 N N . PRO A 1 92 ? 12.555 12.389 -9.987 1.00 87.62 92 PRO A N 1
ATOM 706 C CA . PRO A 1 92 ? 11.718 11.220 -9.787 1.00 87.62 92 PRO A CA 1
ATOM 707 C C . PRO A 1 92 ? 12.593 9.971 -9.652 1.00 87.62 92 PRO A C 1
ATOM 709 O O . PRO A 1 92 ? 13.487 9.715 -10.457 1.00 87.62 92 PRO A O 1
ATOM 712 N N . GLU A 1 93 ? 12.338 9.201 -8.605 1.00 88.12 93 GLU A N 1
ATOM 713 C CA . GLU A 1 93 ? 13.030 7.966 -8.277 1.00 88.12 93 GLU A CA 1
ATOM 714 C C . GLU A 1 93 ? 12.029 6.814 -8.339 1.00 88.12 93 GLU A C 1
ATOM 716 O O . GLU A 1 93 ? 10.988 6.841 -7.671 1.00 88.12 93 GLU A O 1
ATOM 721 N N . LEU A 1 94 ? 12.347 5.800 -9.141 1.00 88.12 94 LEU A N 1
ATOM 722 C CA . LEU A 1 94 ? 11.539 4.593 -9.260 1.00 88.12 94 LEU A CA 1
ATOM 723 C C . LEU A 1 94 ? 12.154 3.471 -8.418 1.00 88.12 94 LEU A C 1
ATOM 725 O O . LEU A 1 94 ? 13.340 3.160 -8.539 1.00 88.12 94 LEU A O 1
ATOM 729 N N . ARG A 1 95 ? 11.338 2.854 -7.557 1.00 85.69 95 ARG A N 1
ATOM 730 C CA . ARG A 1 95 ? 11.759 1.786 -6.633 1.00 85.69 95 ARG A CA 1
ATOM 731 C C . ARG A 1 95 ? 11.054 0.461 -6.939 1.00 85.69 95 ARG A C 1
ATOM 733 O O . ARG A 1 95 ? 10.077 0.423 -7.675 1.00 85.69 95 ARG A O 1
ATOM 740 N N . ARG A 1 96 ? 11.513 -0.632 -6.314 1.00 86.56 96 ARG A N 1
ATOM 741 C CA . ARG A 1 96 ? 10.884 -1.977 -6.372 1.00 86.56 96 ARG A CA 1
ATOM 742 C C . ARG A 1 96 ? 10.755 -2.569 -7.785 1.00 86.56 96 ARG A C 1
ATOM 744 O O . ARG A 1 96 ? 9.776 -3.255 -8.088 1.00 86.56 96 ARG A O 1
ATOM 751 N N . ILE A 1 97 ? 11.755 -2.330 -8.626 1.00 87.31 97 ILE A N 1
ATOM 752 C CA . ILE A 1 97 ? 11.850 -2.936 -9.955 1.00 87.31 97 ILE A CA 1
ATOM 753 C C . ILE A 1 97 ? 12.440 -4.346 -9.821 1.00 87.31 97 ILE A C 1
ATOM 755 O O . ILE A 1 97 ? 13.400 -4.545 -9.083 1.00 87.31 97 ILE A O 1
ATOM 759 N N . HIS A 1 98 ? 11.823 -5.320 -10.481 1.00 86.12 98 HIS A N 1
ATOM 760 C CA . HIS A 1 98 ? 12.334 -6.677 -10.676 1.00 86.12 98 HIS A CA 1
ATOM 761 C C . HIS A 1 98 ? 12.659 -6.876 -12.158 1.00 86.12 98 HIS A C 1
ATOM 763 O O . HIS A 1 98 ? 11.979 -6.297 -12.999 1.00 86.12 98 HIS A O 1
ATOM 769 N N . GLY A 1 99 ? 13.638 -7.723 -12.472 1.00 84.81 99 GLY A N 1
ATOM 770 C CA . GLY A 1 99 ? 14.046 -8.005 -13.852 1.00 84.81 99 GLY A CA 1
ATOM 771 C C . GLY A 1 9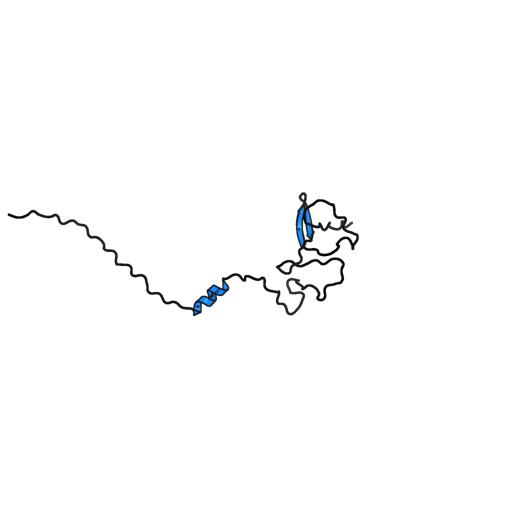9 ? 15.110 -7.047 -14.386 1.00 84.81 99 GLY A C 1
ATOM 772 O O . GLY A 1 99 ? 15.701 -6.271 -13.630 1.00 84.81 99 GLY A O 1
ATOM 773 N N . ASP A 1 100 ? 15.373 -7.141 -15.686 1.00 80.69 100 ASP A N 1
ATOM 774 C CA . ASP A 1 100 ? 16.432 -6.388 -16.348 1.00 80.69 100 ASP A CA 1
ATOM 775 C C . ASP A 1 100 ? 15.899 -5.074 -16.931 1.00 80.69 100 ASP A C 1
ATOM 777 O O . ASP A 1 100 ? 15.107 -5.040 -17.875 1.00 80.69 100 ASP A O 1
ATOM 781 N N . ILE A 1 101 ? 16.354 -3.969 -16.348 1.00 76.81 101 ILE A N 1
ATOM 782 C CA . ILE A 1 101 ? 16.001 -2.605 -16.759 1.00 76.81 101 ILE A CA 1
ATOM 783 C C . ILE A 1 101 ? 16.798 -2.122 -17.973 1.00 76.81 101 ILE A C 1
ATOM 785 O O . ILE A 1 101 ? 16.464 -1.092 -18.557 1.00 76.81 101 ILE A O 1
ATOM 789 N N . TRP A 1 102 ? 17.869 -2.827 -18.334 1.00 74.56 102 TRP A N 1
ATOM 790 C CA . TRP A 1 102 ? 18.786 -2.425 -19.396 1.00 74.56 102 TRP A CA 1
ATOM 791 C C . TRP A 1 102 ? 18.371 -2.957 -20.768 1.00 74.56 102 TRP A C 1
ATOM 793 O O . TRP A 1 102 ? 18.893 -2.495 -21.781 1.00 74.56 102 TRP A O 1
ATOM 803 N N . VAL A 1 103 ? 17.390 -3.867 -20.813 1.00 65.81 103 VAL A N 1
ATOM 804 C CA . VAL A 1 103 ? 16.823 -4.408 -22.058 1.00 65.81 103 VAL A CA 1
ATOM 805 C C . VAL A 1 103 ? 16.137 -3.321 -22.894 1.00 65.81 103 VAL A C 1
ATOM 807 O O . VAL A 1 103 ? 16.202 -3.351 -24.121 1.00 65.81 103 VAL A O 1
ATOM 810 N N . SER A 1 104 ? 15.547 -2.302 -22.265 1.00 50.59 104 SER A N 1
ATOM 811 C CA . SER A 1 104 ? 15.113 -1.084 -22.957 1.00 50.59 104 SER A CA 1
ATOM 812 C C . SER A 1 104 ? 16.267 -0.077 -22.966 1.00 50.59 104 SER A C 1
ATOM 814 O O . SER A 1 104 ? 16.379 0.759 -22.068 1.00 50.59 104 SER A O 1
ATOM 816 N N . GLY A 1 105 ? 17.170 -0.202 -23.941 1.00 47.34 105 GLY A N 1
ATOM 817 C CA . GLY A 1 105 ? 18.412 0.571 -24.061 1.00 47.34 105 GLY A CA 1
ATOM 818 C C . GLY A 1 105 ? 18.227 2.092 -24.160 1.00 47.34 105 GLY A C 1
ATOM 819 O O . GLY A 1 105 ? 18.329 2.664 -25.240 1.00 47.34 105 GLY A O 1
ATOM 820 N N . GLY A 1 106 ? 17.996 2.760 -23.027 1.00 44.91 106 GLY A N 1
ATOM 821 C CA . GLY A 1 106 ? 17.827 4.215 -22.979 1.00 44.91 106 GLY A CA 1
ATOM 822 C C . GLY A 1 106 ? 18.125 4.899 -21.642 1.00 44.91 106 GLY A C 1
ATOM 823 O O . GLY A 1 106 ? 18.105 6.124 -21.586 1.00 44.91 106 GLY A O 1
ATOM 824 N N . LEU A 1 107 ? 18.434 4.170 -20.564 1.00 46.25 107 LEU A N 1
ATOM 825 C CA . LEU A 1 107 ? 18.705 4.777 -19.254 1.00 46.25 107 LEU A CA 1
ATOM 826 C C . LEU A 1 107 ? 20.108 4.407 -18.781 1.00 46.25 107 LEU A C 1
ATOM 828 O O . LEU A 1 107 ? 20.320 3.402 -18.116 1.00 46.25 107 LEU A O 1
ATOM 832 N N . ARG A 1 108 ? 21.090 5.233 -19.152 1.00 41.72 108 ARG A N 1
ATOM 833 C CA . ARG A 1 108 ? 22.499 5.094 -18.764 1.00 41.72 108 ARG A CA 1
ATOM 834 C C . ARG A 1 108 ? 22.643 5.328 -17.253 1.00 41.72 108 ARG A C 1
ATOM 836 O O . ARG A 1 108 ? 22.833 6.454 -16.804 1.00 41.72 108 ARG A O 1
ATOM 843 N N . GLY A 1 109 ? 22.527 4.268 -16.457 1.00 42.38 109 GLY A N 1
ATOM 844 C CA . GLY A 1 109 ? 22.784 4.305 -15.020 1.00 42.38 109 GLY A CA 1
ATOM 845 C C . GLY A 1 109 ? 24.244 4.649 -14.731 1.00 42.38 109 GLY A C 1
ATOM 846 O O . GLY A 1 109 ? 25.171 3.935 -15.113 1.00 42.38 109 GLY A O 1
ATOM 847 N N . GLY A 1 110 ? 24.446 5.776 -14.052 1.00 39.31 110 GLY A N 1
ATOM 848 C CA . GLY A 1 110 ? 25.713 6.095 -13.414 1.00 39.31 110 GLY A CA 1
ATOM 849 C C . GLY A 1 110 ? 25.912 5.166 -12.223 1.00 39.31 110 GLY A C 1
ATOM 850 O O . GLY A 1 110 ? 25.138 5.207 -11.268 1.00 39.31 110 GLY A O 1
ATOM 851 N N . SER A 1 111 ? 26.942 4.327 -12.295 1.00 43.31 111 SER A N 1
ATOM 852 C CA . SER A 1 111 ? 27.443 3.532 -11.177 1.00 43.31 111 SER A CA 1
ATOM 853 C C . SER A 1 111 ? 27.866 4.458 -10.034 1.00 43.31 111 SER A C 1
ATOM 855 O O . SER A 1 111 ? 28.960 5.013 -10.032 1.00 43.31 111 SER A O 1
ATOM 857 N N . GLY A 1 112 ? 26.981 4.626 -9.061 1.00 37.16 112 GLY A N 1
ATOM 858 C CA . GLY A 1 112 ? 27.264 5.202 -7.756 1.00 37.16 112 GLY A CA 1
ATOM 859 C C . GLY A 1 112 ? 26.354 4.497 -6.767 1.00 37.16 112 GLY A C 1
ATOM 860 O O . GLY A 1 112 ? 25.135 4.578 -6.900 1.00 37.16 112 GLY A O 1
ATOM 861 N N . GLY A 1 113 ? 26.948 3.730 -5.854 1.00 42.34 113 GLY A N 1
ATOM 862 C CA . GLY A 1 113 ? 26.243 2.836 -4.943 1.00 42.34 113 GLY A CA 1
ATOM 863 C C . GLY A 1 113 ? 25.072 3.492 -4.204 1.00 42.34 113 GLY A C 1
ATOM 864 O O . GLY A 1 113 ? 25.061 4.696 -3.956 1.00 42.34 113 GLY A O 1
ATOM 865 N N . LEU A 1 114 ? 24.128 2.631 -3.808 1.00 38.88 114 LEU A N 1
ATOM 866 C CA . LEU A 1 114 ? 22.914 2.898 -3.022 1.00 38.88 114 LEU A CA 1
ATOM 867 C C . LEU A 1 114 ? 21.673 3.328 -3.843 1.00 38.88 114 LEU A C 1
ATOM 869 O O . LEU A 1 114 ? 21.291 4.492 -3.927 1.00 38.88 114 LEU A O 1
ATOM 873 N N . GLY A 1 115 ? 20.979 2.320 -4.386 1.00 42.72 115 GLY A N 1
ATOM 874 C CA . GLY A 1 115 ? 19.578 2.067 -4.011 1.00 42.72 115 GLY A CA 1
ATOM 875 C C . GLY A 1 115 ? 18.431 2.862 -4.653 1.00 42.72 115 GLY A C 1
ATOM 876 O O . GLY A 1 115 ? 17.323 2.756 -4.135 1.00 42.72 115 GLY A O 1
ATOM 877 N N . GLY A 1 116 ? 18.627 3.602 -5.749 1.00 44.97 116 GLY A N 1
ATOM 878 C CA . GLY A 1 116 ? 17.518 4.306 -6.415 1.00 44.97 116 GLY A CA 1
ATOM 879 C C . GLY A 1 116 ? 17.811 4.698 -7.861 1.00 44.97 116 GLY A C 1
ATOM 880 O O . GLY A 1 116 ? 18.829 5.338 -8.126 1.00 44.97 116 GLY A O 1
ATOM 881 N N . LEU A 1 117 ? 16.924 4.325 -8.790 1.00 56.19 117 LEU A N 1
ATOM 882 C CA . LEU A 1 117 ? 17.032 4.675 -10.210 1.00 56.19 117 LEU A CA 1
ATOM 883 C C . LEU A 1 117 ? 16.388 6.037 -10.455 1.00 56.19 117 LEU A C 1
ATOM 885 O O . LEU A 1 117 ? 15.210 6.240 -10.157 1.00 56.19 117 LEU A O 1
ATOM 889 N N . LEU A 1 118 ? 17.177 6.968 -10.987 1.00 55.62 118 LEU A N 1
ATOM 890 C CA . LEU A 1 118 ? 16.729 8.312 -11.331 1.00 55.62 118 LEU A CA 1
ATOM 891 C C . LEU A 1 118 ? 16.087 8.290 -12.712 1.00 55.62 118 LEU A C 1
ATOM 893 O O . LEU A 1 118 ? 16.744 7.969 -13.700 1.00 55.62 118 LEU A O 1
ATOM 897 N N . LEU A 1 119 ? 14.821 8.682 -12.782 1.00 55.25 119 LEU A N 1
ATOM 898 C CA . LEU A 1 119 ? 14.177 9.033 -14.036 1.00 55.25 119 LEU A CA 1
ATOM 899 C C . LEU A 1 119 ? 14.662 10.442 -14.392 1.00 55.25 119 LEU A C 1
ATOM 901 O O . LEU A 1 119 ? 14.230 11.436 -13.807 1.00 55.25 119 LEU A O 1
ATOM 905 N N . THR A 1 120 ? 15.633 10.543 -15.297 1.00 50.00 120 THR A N 1
ATOM 906 C CA . THR A 1 120 ? 16.015 11.839 -15.861 1.00 50.00 120 THR A CA 1
ATOM 907 C C . THR A 1 120 ? 14.817 12.391 -16.633 1.00 50.00 120 THR A C 1
ATOM 909 O O . THR A 1 120 ? 14.308 11.679 -17.501 1.00 50.00 120 THR A O 1
ATOM 912 N N . PRO A 1 121 ? 14.336 13.615 -16.341 1.00 41.75 121 PRO A N 1
ATOM 913 C CA . PRO A 1 121 ? 13.299 14.216 -17.167 1.00 41.75 121 PRO A CA 1
ATOM 914 C C . PRO A 1 121 ? 13.826 14.324 -18.606 1.00 41.75 121 PRO A C 1
ATOM 916 O O . PRO A 1 121 ? 15.000 14.676 -18.775 1.00 41.75 121 PRO A O 1
ATOM 919 N N . PRO A 1 122 ? 13.014 14.011 -19.634 1.00 40.28 122 PRO A N 1
ATOM 920 C CA . PRO A 1 122 ? 13.414 14.297 -21.000 1.00 40.28 122 PRO A CA 1
ATOM 921 C C . PRO A 1 122 ? 13.670 15.803 -21.092 1.00 40.28 122 PRO A C 1
ATOM 923 O O . PRO A 1 122 ? 12.835 16.611 -20.683 1.00 40.28 122 PRO A O 1
ATOM 926 N N . LEU A 1 123 ? 14.857 16.172 -21.570 1.00 39.41 123 LEU A N 1
ATOM 927 C CA . LEU A 1 123 ? 15.105 17.518 -22.066 1.00 39.41 123 LEU A CA 1
ATOM 928 C C . LEU A 1 123 ? 14.122 17.715 -23.225 1.00 39.41 123 LEU A C 1
ATOM 930 O O . LEU A 1 123 ? 14.331 17.169 -24.306 1.00 39.41 123 LEU A O 1
ATOM 934 N N . CYS A 1 124 ? 13.004 18.393 -22.971 1.00 29.38 124 CYS A N 1
ATOM 935 C CA . CYS A 1 124 ? 12.161 18.884 -24.051 1.00 29.38 124 CYS A CA 1
ATOM 936 C C . CYS A 1 124 ? 12.941 19.990 -24.792 1.00 29.38 124 CYS A C 1
ATOM 938 O O . CYS A 1 124 ? 13.580 20.797 -24.109 1.00 29.38 124 CYS A O 1
ATOM 940 N N . PRO A 1 125 ? 12.940 19.990 -26.138 1.00 43.53 125 PRO A N 1
ATOM 941 C CA . PRO A 1 125 ? 13.600 21.009 -26.956 1.00 43.53 125 PRO A CA 1
ATOM 942 C C . PRO A 1 125 ? 12.975 22.398 -26.794 1.00 43.53 125 PRO A C 1
ATOM 944 O O . PRO A 1 125 ? 11.770 22.476 -26.452 1.00 43.53 125 PRO A O 1
#